Protein AF-A0A259Q1Y9-F1 (afdb_monomer)

Structure (mmCIF, N/CA/C/O backbone):
data_AF-A0A259Q1Y9-F1
#
_entry.id   AF-A0A259Q1Y9-F1
#
loop_
_atom_site.group_PDB
_atom_site.id
_atom_site.type_symbol
_atom_site.label_atom_id
_atom_site.label_alt_id
_atom_site.label_comp_id
_atom_site.label_asym_id
_atom_site.label_entity_id
_atom_site.label_seq_id
_atom_site.pdbx_PDB_ins_code
_atom_site.Cartn_x
_atom_site.Cartn_y
_atom_site.Cartn_z
_atom_site.occupancy
_atom_site.B_iso_or_equiv
_atom_site.auth_seq_id
_atom_site.auth_comp_id
_atom_site.auth_asym_id
_atom_site.auth_atom_id
_atom_site.pdbx_PDB_model_num
ATOM 1 N N . MET A 1 1 ? -1.776 17.702 -15.248 1.00 35.41 1 MET A N 1
ATOM 2 C CA . MET A 1 1 ? -2.769 16.897 -14.506 1.00 35.41 1 MET A CA 1
ATOM 3 C C . MET A 1 1 ? -2.213 16.682 -13.107 1.00 35.41 1 MET A C 1
ATOM 5 O O . MET A 1 1 ? -1.169 16.057 -12.977 1.00 35.41 1 MET A O 1
ATOM 9 N N . SER A 1 2 ? -2.805 17.318 -12.095 1.00 29.00 2 SER A N 1
ATOM 10 C CA . SER A 1 2 ? -2.312 17.267 -10.714 1.00 29.00 2 SER A CA 1
ATOM 11 C C . SER A 1 2 ? -2.637 15.913 -10.093 1.00 29.00 2 SER A C 1
ATOM 13 O O . SER A 1 2 ? -3.802 15.558 -9.959 1.00 29.00 2 SER A O 1
ATOM 15 N N . VAL A 1 3 ? -1.605 15.155 -9.733 1.00 39.47 3 VAL A N 1
ATOM 16 C CA . VAL A 1 3 ? -1.742 13.931 -8.935 1.00 39.47 3 VAL A CA 1
ATOM 17 C C . VAL A 1 3 ? -2.038 14.330 -7.485 1.00 39.47 3 VAL A C 1
ATOM 19 O O . VAL A 1 3 ? -1.380 15.251 -6.983 1.00 39.47 3 VAL A O 1
ATOM 22 N N . PRO A 1 4 ? -2.976 13.665 -6.786 1.00 30.77 4 PRO A N 1
ATOM 23 C CA . PRO A 1 4 ? -3.157 13.886 -5.363 1.00 30.77 4 PRO A CA 1
ATOM 24 C C . PRO A 1 4 ? -1.857 13.478 -4.677 1.00 30.77 4 PRO A C 1
ATOM 26 O O . PRO A 1 4 ? -1.339 12.382 -4.890 1.00 30.77 4 PRO A O 1
ATOM 29 N N . SER A 1 5 ? -1.298 14.376 -3.874 1.00 38.84 5 SER A N 1
ATOM 30 C CA . SER A 1 5 ? -0.241 13.979 -2.954 1.00 38.84 5 SER A CA 1
ATOM 31 C C . SER A 1 5 ? -0.872 12.974 -1.990 1.00 38.84 5 SER A C 1
ATOM 33 O O . SER A 1 5 ? -1.871 13.310 -1.359 1.00 38.84 5 SER A O 1
ATOM 35 N N . VAL A 1 6 ? -0.330 11.756 -1.884 1.00 43.88 6 VAL A N 1
ATOM 36 C CA . VAL A 1 6 ? -0.588 10.906 -0.713 1.00 43.88 6 VAL A CA 1
ATOM 37 C C . VAL A 1 6 ? 0.059 11.637 0.454 1.00 43.88 6 VAL A C 1
ATOM 39 O O . VAL A 1 6 ? 1.247 11.496 0.733 1.00 43.88 6 VAL A O 1
ATOM 42 N N . GLN A 1 7 ? -0.703 12.551 1.039 1.00 42.38 7 GLN A N 1
ATOM 43 C CA . GLN A 1 7 ? -0.395 13.093 2.341 1.00 42.38 7 GLN A CA 1
ATOM 44 C C . GLN A 1 7 ? -0.778 12.006 3.346 1.00 42.38 7 GLN A C 1
ATOM 46 O O . GLN A 1 7 ? -1.834 11.391 3.175 1.00 42.38 7 GLN A O 1
ATOM 51 N N . PRO A 1 8 ? 0.073 11.711 4.340 1.00 48.78 8 PRO A N 1
ATOM 52 C CA . PRO A 1 8 ? -0.352 10.862 5.440 1.00 48.78 8 PRO A CA 1
ATOM 53 C C . PRO A 1 8 ? -1.612 11.492 6.034 1.00 48.78 8 PRO A C 1
ATOM 55 O O . PRO A 1 8 ? -1.616 12.687 6.334 1.00 48.78 8 PRO A O 1
ATOM 58 N N . ASP A 1 9 ? -2.691 10.715 6.129 1.00 46.88 9 ASP A N 1
ATOM 59 C CA . ASP A 1 9 ? -3.880 11.159 6.844 1.00 46.88 9 ASP A CA 1
ATOM 60 C C . ASP A 1 9 ? -3.439 11.418 8.295 1.00 46.88 9 ASP A C 1
ATOM 62 O O . ASP A 1 9 ? -2.910 10.501 8.931 1.00 46.88 9 ASP A O 1
ATOM 66 N N . PRO A 1 10 ? -3.562 12.656 8.811 1.00 48.66 10 PRO A N 1
ATOM 67 C CA . PRO A 1 10 ? -3.149 12.945 10.171 1.00 48.66 10 PRO A CA 1
ATOM 68 C C . PRO A 1 10 ? -4.043 12.145 11.116 1.00 48.66 10 PRO A C 1
ATOM 70 O O . PRO A 1 10 ? -5.259 12.335 11.163 1.00 48.66 10 PRO A O 1
ATOM 73 N N . TRP A 1 11 ? -3.419 11.223 11.839 1.00 48.69 11 TRP A N 1
ATOM 74 C CA . TRP A 1 11 ? -4.030 10.524 12.957 1.00 48.69 11 TRP A CA 1
ATOM 75 C C . TRP A 1 11 ? -4.405 11.555 14.041 1.00 48.69 11 TRP A C 1
ATOM 77 O O . TRP A 1 11 ? -3.559 12.404 14.372 1.00 48.69 11 TRP A O 1
ATOM 87 N N . PRO A 1 12 ? -5.639 11.552 14.583 1.00 48.56 12 PRO A N 1
ATOM 88 C CA . PRO A 1 12 ? -5.987 12.448 15.678 1.00 48.56 12 PRO A CA 1
ATOM 89 C C . PRO A 1 12 ? -5.097 12.118 16.888 1.00 48.56 12 PRO A C 1
ATOM 91 O O . PRO A 1 12 ? -4.956 10.977 17.274 1.00 48.56 12 PRO A O 1
ATOM 94 N N . ALA A 1 13 ? -4.443 13.121 17.475 1.00 46.41 13 ALA A N 1
ATOM 95 C CA . ALA A 1 13 ? -3.541 12.995 18.633 1.00 46.41 13 ALA A CA 1
ATOM 96 C C . ALA A 1 13 ? -2.095 12.495 18.406 1.00 46.41 13 ALA A C 1
ATOM 98 O O . ALA A 1 13 ? -1.388 12.241 19.386 1.00 46.41 13 ALA A O 1
ATOM 99 N N . ALA A 1 14 ? -1.567 12.478 17.176 1.00 46.50 14 ALA A N 1
ATOM 100 C CA . ALA A 1 14 ? -0.118 12.333 16.995 1.00 46.50 14 ALA A CA 1
ATOM 101 C C . ALA A 1 14 ? 0.611 13.611 17.466 1.00 46.50 14 ALA A C 1
ATOM 103 O O . ALA A 1 14 ? 0.728 14.601 16.740 1.00 46.50 14 ALA A O 1
ATOM 104 N N . ARG A 1 15 ? 1.108 13.607 18.710 1.00 46.78 15 ARG A N 1
ATOM 105 C CA . ARG A 1 15 ? 2.098 14.590 19.170 1.00 46.78 15 ARG A CA 1
ATOM 106 C C . ARG A 1 15 ? 3.338 14.414 18.300 1.00 46.78 15 ARG A C 1
ATOM 108 O O . ARG A 1 15 ? 3.970 13.365 18.332 1.00 46.78 15 ARG A O 1
ATOM 115 N N . SER A 1 16 ? 3.682 15.436 17.527 1.00 48.69 16 SER A N 1
ATOM 116 C CA . SER A 1 16 ? 4.884 15.478 16.698 1.00 48.69 16 SER A CA 1
ATOM 117 C C . SER A 1 16 ? 6.136 15.368 17.577 1.00 48.69 16 SER A C 1
ATOM 119 O O . SER A 1 16 ? 6.630 16.345 18.133 1.00 48.69 16 SER A O 1
ATOM 121 N N . GLY A 1 17 ? 6.640 14.143 17.707 1.00 47.53 17 GLY A N 1
ATOM 122 C CA . GLY A 1 17 ? 7.876 13.771 18.383 1.00 47.53 17 GLY A CA 1
ATOM 123 C C . GLY A 1 17 ? 8.367 12.443 17.811 1.00 47.53 17 GLY A C 1
ATOM 124 O O . GLY A 1 17 ? 7.570 11.636 17.348 1.00 47.53 17 GLY A O 1
ATOM 125 N N . ARG A 1 18 ? 9.681 12.216 17.797 1.00 55.25 18 ARG A N 1
ATOM 126 C CA . ARG A 1 18 ? 10.344 11.052 17.174 1.00 55.25 18 ARG A CA 1
ATOM 127 C C . ARG A 1 18 ? 10.087 9.696 17.876 1.00 55.25 18 ARG A C 1
ATOM 129 O O . ARG A 1 18 ? 10.874 8.779 17.679 1.00 55.25 18 ARG A O 1
ATOM 136 N N . ASP A 1 19 ? 9.008 9.563 18.648 1.00 70.25 19 ASP A N 1
ATOM 137 C CA . ASP A 1 19 ? 8.760 8.457 19.592 1.00 70.25 19 ASP A CA 1
ATOM 138 C C . ASP A 1 19 ? 7.553 7.580 19.208 1.00 70.25 19 ASP A C 1
ATOM 140 O O . ASP A 1 19 ? 6.815 7.098 20.064 1.00 70.25 19 ASP A O 1
ATOM 144 N N . GLY A 1 20 ? 7.324 7.359 17.913 1.00 81.31 20 GLY A N 1
ATOM 145 C CA . GLY A 1 20 ? 6.242 6.488 17.453 1.00 81.31 20 GLY A CA 1
ATOM 146 C C . GLY A 1 20 ? 6.628 5.655 16.240 1.00 81.31 20 GLY A C 1
ATOM 147 O O . GLY A 1 20 ? 7.532 5.997 15.475 1.00 81.31 2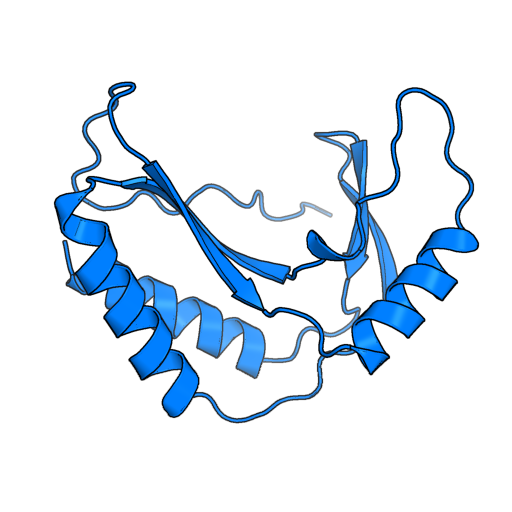0 GLY A O 1
ATOM 148 N N . MET A 1 21 ? 5.942 4.531 16.072 1.00 93.31 21 MET A N 1
ATOM 149 C CA . MET A 1 21 ? 6.156 3.615 14.962 1.00 93.31 21 MET A CA 1
ATOM 150 C C . MET A 1 21 ? 5.596 4.189 13.661 1.00 93.31 21 MET A C 1
ATOM 152 O O . MET A 1 21 ? 4.569 4.871 13.633 1.00 93.31 21 MET A O 1
ATOM 156 N N . ARG A 1 22 ? 6.243 3.817 12.557 1.00 95.12 22 ARG A N 1
ATOM 157 C CA . ARG A 1 22 ? 5.745 4.027 11.196 1.00 95.12 22 ARG A CA 1
ATOM 158 C C . ARG A 1 22 ? 5.035 2.761 10.750 1.00 95.12 22 ARG A C 1
ATOM 160 O O . ARG A 1 22 ? 5.693 1.761 10.468 1.00 95.12 22 ARG A O 1
ATOM 167 N N . LEU A 1 23 ? 3.709 2.804 10.707 1.00 95.75 23 LEU A N 1
ATOM 168 C CA . LEU A 1 23 ? 2.867 1.666 10.355 1.00 95.75 23 LEU A CA 1
ATOM 169 C C . LEU A 1 23 ? 2.103 1.930 9.062 1.00 95.75 23 LEU A C 1
ATOM 171 O O . LEU A 1 23 ? 1.893 3.067 8.644 1.00 95.75 23 LEU A O 1
ATOM 175 N N . PHE A 1 24 ? 1.660 0.859 8.419 1.00 97.12 24 PHE A N 1
ATOM 176 C CA . PHE A 1 24 ? 0.788 0.957 7.264 1.00 97.12 24 PHE A CA 1
ATOM 177 C C . PHE A 1 24 ? -0.050 -0.309 7.097 1.00 97.12 24 PHE A C 1
ATOM 179 O O . PHE A 1 24 ? 0.367 -1.398 7.486 1.00 97.12 24 PHE A O 1
ATOM 186 N N . PHE A 1 25 ? -1.203 -0.167 6.449 1.00 98.00 25 PHE A N 1
ATOM 187 C CA . PHE A 1 25 ? -1.969 -1.289 5.910 1.00 98.00 25 PHE A CA 1
ATOM 188 C C . PHE A 1 25 ? -1.653 -1.461 4.428 1.00 98.00 25 PHE A C 1
ATOM 190 O O . PHE A 1 25 ? -1.509 -0.472 3.702 1.00 98.00 25 PHE A O 1
ATOM 197 N N . ALA A 1 26 ? -1.559 -2.705 3.960 1.00 97.38 26 ALA A N 1
ATOM 198 C CA . ALA A 1 26 ? -1.238 -2.995 2.569 1.00 97.38 26 ALA A CA 1
ATOM 199 C C . ALA A 1 26 ? -1.875 -4.285 2.053 1.00 97.38 26 ALA A C 1
ATOM 201 O O . ALA A 1 26 ? -2.134 -5.220 2.809 1.00 97.38 26 ALA A O 1
ATOM 202 N N . LEU A 1 27 ? -2.046 -4.340 0.732 1.00 95.62 27 LEU A N 1
ATOM 203 C CA . LEU A 1 27 ? -2.320 -5.569 0.001 1.00 95.62 27 LEU A CA 1
ATOM 204 C C . LEU A 1 27 ? -1.004 -6.208 -0.432 1.00 95.62 27 LEU A C 1
ATOM 206 O O . LEU A 1 27 ? -0.191 -5.589 -1.127 1.00 95.62 27 LEU A O 1
ATOM 210 N N . TRP A 1 28 ? -0.832 -7.468 -0.050 1.00 94.62 28 TRP A N 1
ATOM 211 C CA . TRP A 1 28 ? 0.305 -8.283 -0.449 1.00 94.62 28 TRP A CA 1
ATOM 212 C C . TRP A 1 28 ? -0.069 -9.135 -1.663 1.00 94.62 28 TRP A C 1
ATOM 214 O O . TRP A 1 28 ? -1.074 -9.853 -1.620 1.00 94.62 28 TRP A O 1
ATOM 224 N N . PRO A 1 29 ? 0.709 -9.089 -2.759 1.00 93.94 29 PRO A N 1
ATOM 225 C CA . PRO A 1 29 ? 0.452 -9.938 -3.904 1.00 93.94 29 PRO A CA 1
ATOM 226 C C . PRO A 1 29 ? 0.668 -11.403 -3.517 1.00 93.94 29 PR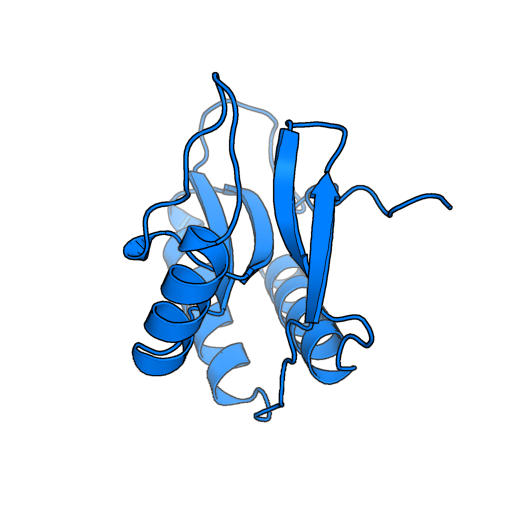O A C 1
ATOM 228 O O . PRO A 1 29 ? 1.680 -11.773 -2.911 1.00 93.94 29 PRO A O 1
ATOM 231 N N . GLN A 1 30 ? -0.273 -12.249 -3.929 1.00 92.62 30 GLN A N 1
ATOM 232 C CA . GLN A 1 30 ? -0.133 -13.700 -3.833 1.00 92.62 30 GLN A CA 1
ATOM 233 C C . GLN A 1 30 ? 1.122 -14.170 -4.592 1.00 92.62 30 GLN A C 1
ATOM 235 O O . GLN A 1 30 ? 1.558 -13.482 -5.521 1.00 92.62 30 GLN A O 1
ATOM 240 N N . PRO A 1 31 ? 1.713 -15.332 -4.252 1.00 94.19 31 PRO A N 1
ATOM 241 C CA . PRO A 1 31 ? 2.977 -15.780 -4.843 1.00 94.19 31 PRO A CA 1
ATOM 242 C C . PRO A 1 31 ? 3.017 -15.755 -6.380 1.00 94.19 31 PRO A C 1
ATOM 244 O O . PRO A 1 31 ? 4.007 -15.305 -6.953 1.00 94.19 31 PRO A O 1
ATOM 247 N N . SER A 1 32 ? 1.931 -16.157 -7.048 1.00 93.88 32 SER A N 1
ATOM 248 C CA . SER A 1 32 ? 1.820 -16.128 -8.514 1.00 93.88 32 SER A CA 1
ATOM 249 C C . SER A 1 32 ? 1.821 -14.704 -9.080 1.00 93.88 32 SER A C 1
ATOM 251 O O . SER A 1 32 ? 2.575 -14.404 -10.004 1.00 93.88 32 SER A O 1
ATOM 253 N N . ALA A 1 33 ? 1.032 -13.801 -8.491 1.00 93.12 33 ALA A N 1
ATOM 254 C CA . ALA A 1 33 ? 1.003 -12.391 -8.873 1.00 93.12 33 ALA A CA 1
ATOM 255 C C . ALA A 1 33 ? 2.360 -11.717 -8.626 1.00 93.12 33 ALA A C 1
ATOM 257 O O . ALA A 1 33 ? 2.845 -10.977 -9.476 1.00 93.12 33 ALA A O 1
ATOM 258 N N . ARG A 1 34 ? 3.018 -12.020 -7.499 1.00 95.44 34 ARG A N 1
ATOM 259 C CA . ARG A 1 34 ? 4.358 -11.512 -7.180 1.00 95.44 34 ARG A CA 1
ATOM 260 C C . ARG A 1 34 ? 5.394 -11.954 -8.215 1.00 95.44 34 ARG A C 1
ATOM 262 O O . ARG A 1 34 ? 6.193 -11.129 -8.646 1.00 95.44 34 ARG A O 1
ATOM 269 N N . ALA A 1 35 ? 5.369 -13.217 -8.643 1.00 94.44 35 ALA A N 1
ATOM 270 C CA . ALA A 1 35 ? 6.265 -13.714 -9.687 1.00 94.44 35 ALA A CA 1
ATOM 271 C C . ALA A 1 35 ? 6.045 -12.989 -11.027 1.00 94.44 35 ALA A C 1
ATOM 273 O O . ALA A 1 35 ? 7.010 -12.536 -11.642 1.00 94.44 35 ALA A O 1
ATOM 274 N N . ALA A 1 36 ? 4.785 -12.798 -11.436 1.00 94.25 36 ALA A N 1
ATOM 275 C CA . ALA A 1 36 ? 4.446 -12.056 -12.651 1.00 94.25 36 ALA A CA 1
ATOM 276 C C . ALA A 1 36 ? 4.901 -10.585 -12.585 1.00 94.25 36 ALA A C 1
ATOM 278 O O . ALA A 1 36 ? 5.479 -10.067 -13.541 1.00 94.25 36 ALA A O 1
ATOM 279 N N . LEU A 1 37 ? 4.709 -9.926 -11.437 1.00 94.38 37 LEU A N 1
ATOM 280 C CA . LEU A 1 37 ? 5.189 -8.562 -11.202 1.00 94.38 37 LEU A CA 1
ATOM 281 C C . LEU A 1 37 ? 6.715 -8.478 -11.286 1.00 94.38 37 LEU A C 1
ATOM 283 O O . LEU A 1 37 ? 7.239 -7.559 -11.912 1.00 94.38 37 LEU A O 1
ATOM 287 N N . MET A 1 38 ? 7.431 -9.450 -10.716 1.00 93.62 38 MET A N 1
ATOM 288 C CA . MET A 1 38 ? 8.890 -9.486 -10.799 1.00 93.62 38 MET A CA 1
ATOM 289 C C . MET A 1 38 ? 9.390 -9.697 -12.228 1.00 93.62 38 MET A C 1
ATOM 291 O O . MET A 1 38 ? 10.332 -9.028 -12.651 1.00 93.62 38 MET A O 1
ATOM 295 N N . GLN A 1 39 ? 8.746 -10.583 -12.991 1.00 93.50 39 GLN A N 1
ATOM 296 C CA . GLN A 1 39 ? 9.065 -10.788 -14.403 1.00 93.50 39 GLN A CA 1
ATOM 297 C C . GLN A 1 39 ? 8.818 -9.516 -15.225 1.00 93.50 39 GLN A C 1
ATOM 299 O O . GLN A 1 39 ? 9.606 -9.191 -16.113 1.00 93.50 39 GLN A O 1
ATOM 304 N N . HIS A 1 40 ? 7.742 -8.781 -14.938 1.00 92.56 40 HIS A N 1
ATOM 305 C CA . HIS A 1 40 ? 7.473 -7.502 -15.588 1.00 92.56 40 HIS A CA 1
ATOM 306 C C . HIS A 1 40 ? 8.529 -6.447 -15.224 1.00 92.56 40 HIS A C 1
ATOM 308 O O . HIS A 1 40 ? 9.098 -5.819 -16.113 1.00 92.56 40 HIS A O 1
ATOM 314 N N . ALA A 1 41 ? 8.859 -6.305 -13.938 1.00 90.31 41 ALA A N 1
ATOM 315 C CA . ALA A 1 41 ? 9.88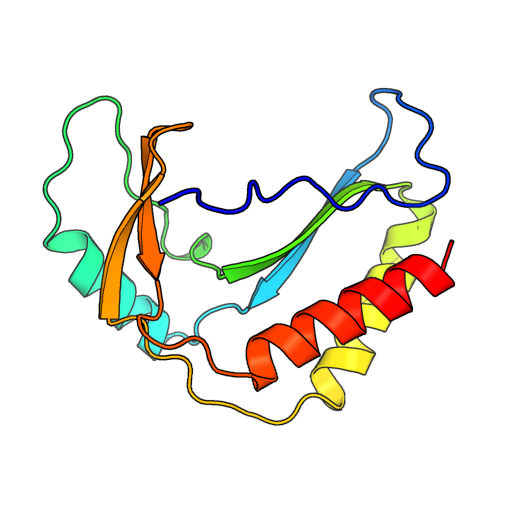1 -5.370 -13.469 1.00 90.31 41 ALA A CA 1
ATOM 316 C C . ALA A 1 41 ? 11.276 -5.671 -14.049 1.00 90.31 41 ALA A C 1
ATOM 318 O O . ALA A 1 41 ? 12.039 -4.747 -14.314 1.00 90.31 41 ALA A O 1
ATOM 319 N N . GLY A 1 42 ? 11.602 -6.943 -14.307 1.00 90.69 42 GLY A N 1
ATOM 320 C CA . GLY A 1 42 ? 12.853 -7.346 -14.961 1.00 90.69 42 GLY A CA 1
ATOM 321 C C . GLY A 1 42 ? 12.999 -6.869 -16.413 1.00 90.69 42 GLY A C 1
ATOM 322 O O . GLY A 1 42 ? 14.105 -6.867 -16.944 1.00 90.69 42 GLY A O 1
ATOM 323 N N . GLN A 1 43 ? 11.908 -6.439 -17.054 1.00 91.19 43 GLN A N 1
ATOM 324 C CA . GLN A 1 43 ? 11.936 -5.850 -18.399 1.00 91.19 43 GLN A CA 1
ATOM 325 C C . GLN A 1 43 ? 12.253 -4.349 -18.369 1.00 91.19 43 GLN A C 1
ATOM 327 O O . 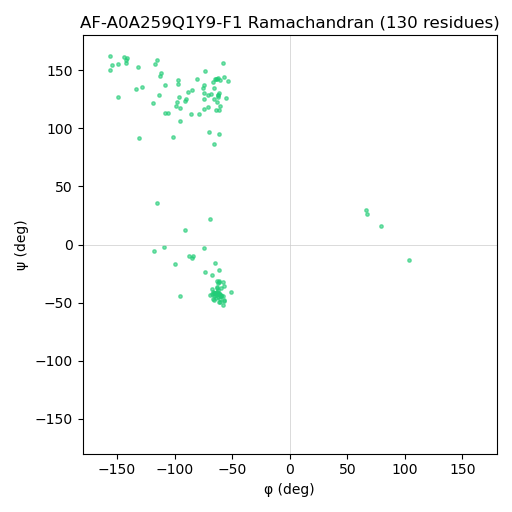GLN A 1 43 ? 12.516 -3.747 -19.412 1.00 91.19 43 GLN A O 1
ATOM 332 N N . TRP A 1 44 ? 12.217 -3.724 -17.190 1.00 90.94 44 TRP A N 1
ATOM 333 C CA . TRP A 1 44 ? 12.466 -2.298 -17.047 1.00 90.94 44 TRP A CA 1
ATOM 334 C C . TRP A 1 44 ? 13.966 -2.019 -17.037 1.00 90.94 44 TRP A C 1
ATOM 336 O O . TRP A 1 44 ? 14.767 -2.758 -16.464 1.00 90.94 44 TRP A O 1
ATOM 346 N N . ARG A 1 45 ? 14.353 -0.912 -17.671 1.00 88.25 45 ARG A N 1
ATOM 347 C CA . ARG A 1 45 ? 15.732 -0.422 -17.655 1.00 88.25 45 ARG A CA 1
ATOM 348 C C . ARG A 1 45 ? 15.852 0.660 -16.594 1.00 88.25 45 ARG A C 1
ATOM 350 O O . ARG A 1 45 ? 15.150 1.664 -16.653 1.00 88.25 45 ARG A O 1
ATOM 357 N N . PHE A 1 46 ? 16.762 0.454 -15.652 1.00 84.12 46 PHE A N 1
ATOM 358 C CA . PHE A 1 46 ? 17.056 1.405 -14.587 1.00 84.12 46 PHE A CA 1
ATOM 359 C C . PHE A 1 46 ? 18.463 1.970 -14.769 1.00 84.12 46 PHE A C 1
ATOM 361 O O . PHE A 1 46 ? 19.380 1.261 -15.181 1.00 84.12 46 PHE A O 1
ATOM 368 N N . SER A 1 47 ? 18.638 3.243 -14.430 1.00 83.56 47 SER A N 1
ATOM 369 C CA . SER A 1 47 ? 19.951 3.876 -14.321 1.00 83.56 47 SER A CA 1
ATOM 370 C C . SER A 1 47 ? 20.231 4.199 -12.861 1.00 83.56 47 SER A C 1
ATOM 372 O O . SER A 1 47 ? 19.311 4.502 -12.098 1.00 83.56 47 SER A O 1
ATOM 374 N N . ALA A 1 48 ? 21.500 4.134 -12.461 1.00 83.31 48 ALA A N 1
ATOM 375 C CA . ALA A 1 48 ? 21.898 4.528 -11.116 1.00 83.31 48 ALA A CA 1
ATOM 376 C C . ALA A 1 48 ? 21.404 5.960 -10.808 1.00 83.31 48 ALA A C 1
ATOM 378 O O . ALA A 1 48 ? 21.441 6.815 -11.695 1.00 83.31 48 ALA A O 1
ATOM 379 N N . PRO A 1 49 ? 20.931 6.235 -9.578 1.00 88.19 49 PRO A N 1
ATOM 380 C CA . PRO A 1 49 ? 20.995 5.386 -8.383 1.00 88.19 49 PRO A CA 1
ATOM 381 C C . PRO A 1 49 ? 19.783 4.454 -8.171 1.00 88.19 49 PRO A C 1
ATOM 383 O O . PRO A 1 49 ? 19.641 3.909 -7.075 1.00 88.19 49 PRO A O 1
ATOM 386 N N . ALA A 1 50 ? 18.901 4.273 -9.161 1.00 89.38 50 ALA A N 1
ATOM 387 C CA . ALA A 1 50 ? 17.687 3.473 -8.996 1.00 89.38 50 ALA A CA 1
ATOM 388 C C . ALA A 1 50 ? 17.996 2.009 -8.637 1.00 89.38 50 ALA A C 1
ATOM 390 O O . ALA A 1 50 ? 18.940 1.405 -9.151 1.00 89.38 50 ALA A O 1
ATOM 391 N N . ARG A 1 51 ? 17.178 1.437 -7.747 1.00 89.62 51 ARG A N 1
ATOM 392 C CA . ARG A 1 51 ? 17.295 0.049 -7.289 1.00 89.62 51 ARG A CA 1
ATOM 393 C C . ARG A 1 51 ? 15.949 -0.656 -7.438 1.00 89.62 51 ARG A C 1
ATOM 395 O O . ARG A 1 51 ? 14.938 -0.067 -7.055 1.00 89.62 51 ARG A O 1
ATOM 402 N N . PRO A 1 52 ? 15.917 -1.894 -7.956 1.00 89.88 52 PRO A N 1
ATOM 403 C CA . PRO A 1 52 ? 14.687 -2.667 -8.005 1.00 89.88 52 PRO A CA 1
ATOM 404 C C . PRO A 1 52 ? 14.196 -2.973 -6.587 1.00 89.88 52 PRO A C 1
ATOM 406 O O . PRO A 1 52 ? 14.989 -3.254 -5.684 1.00 89.88 52 PRO A O 1
ATOM 409 N N . THR A 1 53 ? 12.880 -2.934 -6.392 1.00 90.88 53 THR A N 1
ATOM 410 C CA . THR A 1 53 ? 12.255 -3.336 -5.130 1.00 90.88 53 THR A CA 1
ATOM 411 C C . THR A 1 53 ? 12.405 -4.851 -4.936 1.00 90.88 53 THR A C 1
ATOM 413 O O . THR A 1 53 ? 12.066 -5.607 -5.850 1.00 90.88 53 THR A O 1
ATOM 416 N N . PRO A 1 54 ? 12.882 -5.324 -3.769 1.00 91.88 54 PRO A N 1
ATOM 417 C CA . PRO A 1 54 ? 12.898 -6.748 -3.447 1.00 91.88 54 PRO A CA 1
ATOM 418 C C . PRO A 1 54 ? 11.498 -7.369 -3.522 1.00 91.88 54 PRO A C 1
ATOM 420 O O . PRO A 1 54 ? 10.507 -6.732 -3.163 1.00 91.88 54 PRO A O 1
ATOM 423 N N . SER A 1 55 ? 11.404 -8.622 -3.971 1.00 92.94 55 SER A N 1
ATOM 424 C CA . SER A 1 55 ? 10.102 -9.264 -4.214 1.00 92.94 55 SER A CA 1
ATOM 425 C C . SER A 1 55 ? 9.224 -9.354 -2.957 1.00 92.94 55 SER A C 1
ATOM 427 O O . SER A 1 55 ? 8.017 -9.137 -3.028 1.00 92.94 55 SER A O 1
ATOM 429 N N . ASP A 1 56 ? 9.833 -9.603 -1.799 1.00 92.75 56 ASP A N 1
ATOM 430 C CA . ASP A 1 56 ? 9.210 -9.675 -0.472 1.00 92.75 56 ASP A CA 1
ATOM 431 C C . ASP A 1 56 ? 8.827 -8.300 0.093 1.00 92.75 56 ASP A C 1
ATOM 433 O O . ASP A 1 56 ? 8.254 -8.211 1.174 1.00 92.75 56 ASP A O 1
ATOM 437 N N . LYS A 1 57 ? 9.141 -7.220 -0.627 1.00 93.25 57 LYS A N 1
ATOM 438 C CA . LYS A 1 57 ? 8.734 -5.849 -0.314 1.00 93.25 57 LYS A CA 1
ATOM 439 C C . LYS A 1 57 ? 7.691 -5.313 -1.290 1.00 93.25 57 LYS A C 1
ATOM 441 O O . LYS A 1 57 ? 7.234 -4.192 -1.091 1.00 93.25 57 LYS A O 1
ATOM 446 N N . LEU A 1 58 ? 7.289 -6.067 -2.315 1.00 94.56 58 LEU A N 1
ATOM 447 C CA . LEU A 1 58 ? 6.222 -5.641 -3.222 1.00 94.56 58 LEU A CA 1
ATOM 448 C C . LEU A 1 58 ? 4.870 -5.680 -2.510 1.00 94.56 58 LEU A C 1
ATOM 450 O O . LEU A 1 58 ? 4.408 -6.740 -2.095 1.00 94.56 58 LEU A O 1
ATOM 454 N N . HIS A 1 59 ? 4.230 -4.521 -2.404 1.00 95.56 59 HIS A N 1
ATOM 455 C CA . HIS A 1 59 ? 2.906 -4.368 -1.819 1.00 95.56 59 HIS A CA 1
ATOM 456 C C . HIS A 1 59 ? 2.224 -3.111 -2.367 1.00 95.56 59 HIS A C 1
ATOM 458 O O . HIS A 1 59 ? 2.883 -2.214 -2.894 1.00 95.56 59 HIS A O 1
ATOM 464 N N . LEU A 1 60 ? 0.902 -3.043 -2.221 1.00 95.19 60 LEU A N 1
ATOM 465 C CA . LEU A 1 60 ? 0.130 -1.823 -2.442 1.00 95.19 60 LEU A CA 1
ATOM 466 C C . LEU A 1 60 ? -0.287 -1.267 -1.085 1.00 95.19 60 LEU A C 1
ATOM 468 O O . LEU A 1 60 ? -1.080 -1.887 -0.379 1.00 95.19 60 LEU A O 1
ATOM 472 N N . THR A 1 61 ? 0.252 -0.110 -0.712 1.00 95.81 61 THR A N 1
ATOM 473 C CA . THR A 1 61 ? -0.113 0.582 0.528 1.00 95.81 61 THR A CA 1
ATOM 474 C C . THR A 1 61 ? -1.521 1.167 0.420 1.00 95.81 61 THR A C 1
ATOM 476 O O . THR A 1 61 ? -1.828 1.881 -0.531 1.00 95.81 61 THR A O 1
ATOM 479 N N . LEU A 1 62 ? -2.371 0.883 1.406 1.00 96.88 62 LEU A N 1
ATOM 480 C CA . LEU A 1 62 ? -3.738 1.404 1.507 1.00 96.88 62 LEU A CA 1
ATOM 481 C C . LEU A 1 62 ? -3.798 2.651 2.392 1.00 96.88 62 LEU A C 1
ATOM 483 O O . LEU A 1 62 ? -4.444 3.638 2.044 1.00 96.88 62 LEU A O 1
ATOM 487 N N . LEU A 1 63 ? -3.109 2.604 3.532 1.00 96.50 63 LEU A N 1
ATOM 488 C CA . LEU A 1 63 ? -3.099 3.668 4.528 1.00 96.50 63 LEU A CA 1
ATOM 489 C C . LEU A 1 63 ? -1.751 3.680 5.241 1.00 96.50 63 LEU A C 1
ATOM 491 O O . LEU A 1 63 ? -1.317 2.643 5.734 1.00 96.50 63 LEU A O 1
ATOM 495 N N . PHE A 1 64 ? -1.102 4.842 5.280 1.00 94.88 64 PHE A N 1
ATOM 496 C CA . PHE A 1 64 ? 0.166 5.063 5.971 1.00 94.88 64 PHE A CA 1
ATOM 497 C C . PHE A 1 64 ? -0.071 5.910 7.221 1.00 94.88 64 PHE A C 1
ATOM 499 O O . PHE A 1 64 ? -0.804 6.895 7.157 1.00 94.88 64 PHE A O 1
ATOM 506 N N . MET A 1 65 ? 0.566 5.541 8.328 1.00 93.31 65 MET A N 1
ATOM 507 C CA . MET A 1 65 ? 0.456 6.202 9.626 1.00 93.31 65 MET A CA 1
ATOM 508 C C . MET A 1 65 ? 1.859 6.389 10.209 1.00 93.31 65 MET A C 1
ATOM 510 O O . MET A 1 65 ? 2.680 5.471 10.204 1.00 93.31 65 MET A O 1
ATOM 514 N N . ASP A 1 66 ? 2.141 7.585 10.709 1.00 91.12 66 ASP A N 1
ATOM 515 C CA . ASP A 1 66 ? 3.405 7.924 11.365 1.00 91.12 66 ASP A CA 1
ATOM 516 C C . ASP A 1 66 ? 3.139 8.297 12.825 1.00 91.12 66 ASP A C 1
ATOM 518 O O . ASP A 1 66 ? 2.038 8.737 13.157 1.00 91.12 66 ASP A O 1
ATOM 522 N N . GLY A 1 67 ? 4.138 8.138 13.691 1.00 90.50 67 GLY A N 1
ATOM 523 C CA . GLY A 1 67 ? 4.023 8.500 15.103 1.00 90.50 67 GLY A CA 1
ATOM 524 C C . GLY A 1 67 ? 3.043 7.633 15.902 1.00 90.50 67 GLY A C 1
ATOM 525 O O . GLY A 1 67 ? 2.495 8.106 16.894 1.00 90.50 67 GLY A O 1
ATOM 526 N N . VAL A 1 68 ? 2.806 6.383 15.490 1.00 91.94 68 VAL A N 1
ATOM 527 C CA . VAL A 1 68 ? 1.852 5.489 16.162 1.00 91.94 68 VAL A CA 1
ATOM 528 C C . VAL A 1 68 ? 2.435 4.975 17.489 1.00 91.94 68 VAL A C 1
ATOM 530 O O . VAL A 1 68 ? 3.516 4.377 17.466 1.00 91.94 68 VAL A O 1
ATOM 533 N N . PRO A 1 69 ? 1.748 5.140 18.635 1.00 91.88 69 PRO A N 1
ATOM 534 C CA . PRO A 1 69 ? 2.184 4.562 19.906 1.00 91.88 69 PRO A CA 1
ATOM 535 C C . PRO A 1 69 ? 2.228 3.030 19.857 1.00 91.88 69 PRO A C 1
ATOM 537 O O . PRO A 1 69 ? 1.350 2.396 19.271 1.00 91.88 69 PRO A O 1
ATOM 540 N N . GLU A 1 70 ? 3.209 2.411 20.520 1.00 92.56 70 GLU A N 1
ATOM 541 C CA . GLU A 1 70 ? 3.325 0.942 20.585 1.00 92.56 70 GLU A CA 1
ATOM 542 C C . GLU A 1 70 ? 2.070 0.275 21.164 1.00 92.56 70 GLU A C 1
ATOM 544 O O . GLU A 1 70 ? 1.622 -0.758 20.668 1.00 92.56 70 GLU A O 1
ATOM 549 N N . SER A 1 71 ? 1.427 0.928 22.134 1.00 93.62 71 SER A N 1
ATOM 550 C CA . SER A 1 71 ? 0.169 0.474 22.733 1.00 93.62 71 SER A CA 1
ATOM 551 C C . SER A 1 71 ? -0.996 0.372 21.741 1.00 93.62 71 SER A C 1
ATOM 553 O O . SER A 1 71 ? -1.937 -0.378 21.992 1.00 93.62 71 SER A O 1
ATOM 555 N N . SER A 1 72 ? -0.943 1.078 20.607 1.00 94.44 72 SER A N 1
ATOM 556 C CA . SER A 1 72 ? -1.981 1.040 19.570 1.00 94.44 72 SER A CA 1
ATOM 557 C C . SER A 1 72 ? -1.769 -0.086 18.553 1.00 94.44 72 SER A C 1
ATOM 559 O O . SER A 1 72 ? -2.670 -0.350 17.757 1.00 94.44 72 SER A O 1
ATOM 561 N 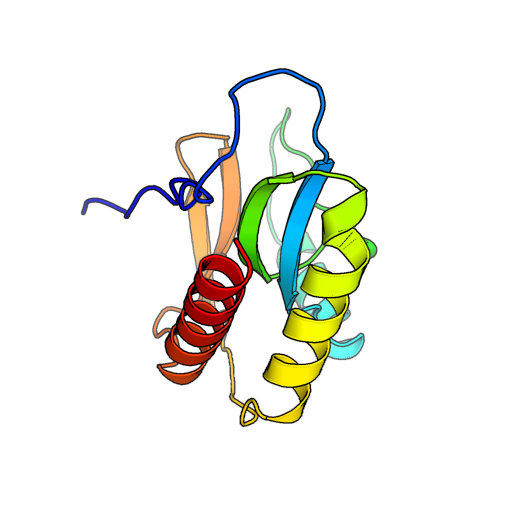N . LEU A 1 73 ? -0.617 -0.775 18.563 1.00 95.31 73 LEU A N 1
ATOM 562 C CA . LEU A 1 73 ? -0.282 -1.794 17.560 1.00 95.31 73 LEU A CA 1
ATOM 563 C C . LEU A 1 73 ? -1.330 -2.907 17.491 1.00 95.31 73 LEU A C 1
ATOM 565 O O . LEU A 1 73 ? -1.783 -3.251 16.401 1.00 95.31 73 LEU A O 1
ATOM 569 N N . GLN A 1 74 ? -1.723 -3.450 18.646 1.00 97.31 74 GLN A N 1
ATOM 570 C CA . GLN A 1 74 ? -2.678 -4.556 18.694 1.00 97.31 74 GLN A CA 1
ATOM 571 C C . GLN A 1 74 ? -4.059 -4.124 18.189 1.00 97.31 74 GLN A C 1
ATOM 573 O O . GLN A 1 74 ? -4.639 -4.803 17.349 1.00 97.31 74 GLN A O 1
ATOM 578 N N . VAL A 1 75 ? -4.539 -2.950 18.613 1.00 97.38 75 VAL A N 1
ATOM 579 C CA . VAL A 1 75 ? -5.828 -2.397 18.163 1.00 97.38 75 VAL A CA 1
ATOM 580 C C . VAL A 1 75 ? -5.844 -2.204 16.645 1.00 97.38 75 VAL A C 1
ATOM 582 O O . VAL A 1 75 ? -6.807 -2.576 15.977 1.00 97.38 75 VAL A O 1
ATOM 585 N N . LEU A 1 76 ? -4.763 -1.671 16.072 1.00 97.75 76 LEU A N 1
ATOM 586 C CA . LEU A 1 76 ? -4.647 -1.486 14.625 1.00 97.75 76 LEU A CA 1
ATOM 587 C C . LEU A 1 76 ? -4.564 -2.825 13.879 1.00 97.75 76 LEU A C 1
ATOM 589 O O . LEU A 1 76 ? -5.167 -2.972 12.815 1.00 97.75 76 LEU A O 1
ATOM 593 N N . ALA A 1 77 ? -3.861 -3.816 14.430 1.00 97.81 77 ALA A N 1
ATOM 594 C CA . ALA A 1 77 ? -3.828 -5.159 13.859 1.00 97.81 77 ALA A CA 1
ATOM 595 C C . ALA A 1 77 ? -5.232 -5.790 13.823 1.00 97.81 77 ALA A C 1
ATOM 597 O O . ALA A 1 77 ? -5.621 -6.341 12.790 1.00 97.81 77 ALA A O 1
ATOM 598 N N . ASP A 1 78 ? -6.009 -5.645 14.898 1.00 98.25 78 ASP A N 1
ATOM 599 C CA . ASP A 1 78 ? -7.372 -6.172 15.004 1.00 98.25 78 ASP A CA 1
ATOM 600 C C . ASP A 1 78 ? -8.328 -5.473 14.023 1.00 98.25 78 ASP A C 1
ATOM 602 O O . ASP A 1 78 ? -9.106 -6.140 13.336 1.00 98.25 78 ASP A O 1
ATOM 606 N N . ILE A 1 79 ? -8.215 -4.147 13.866 1.00 98.25 79 ILE A N 1
ATOM 607 C CA . ILE A 1 79 ? -8.947 -3.383 12.838 1.00 98.25 79 ILE A CA 1
ATOM 608 C C . ILE A 1 79 ? -8.639 -3.931 11.444 1.00 98.25 79 ILE A C 1
ATOM 610 O O . ILE A 1 79 ? -9.554 -4.209 10.666 1.00 98.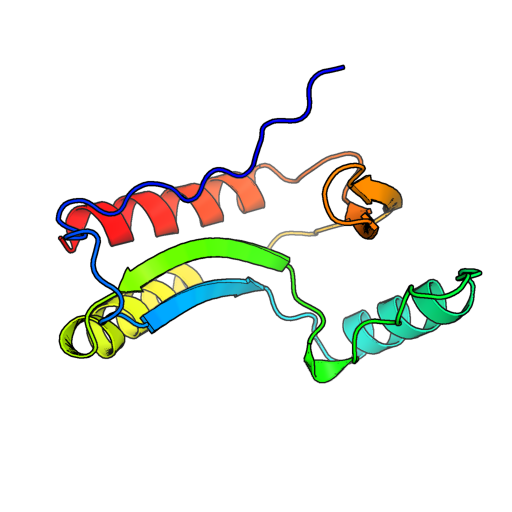25 79 ILE A O 1
ATOM 614 N N . GLY A 1 80 ? -7.355 -4.121 11.125 1.00 97.69 80 GLY A N 1
ATOM 615 C CA . GLY A 1 80 ? -6.935 -4.656 9.833 1.00 97.69 80 GLY A CA 1
ATOM 616 C C . GLY A 1 80 ? -7.533 -6.034 9.549 1.00 97.69 80 GLY A C 1
ATOM 617 O O . GLY A 1 80 ? -8.042 -6.265 8.452 1.00 97.69 80 GLY A O 1
ATOM 618 N N . GLN A 1 81 ? -7.520 -6.930 10.540 1.00 97.81 81 GLN A N 1
ATOM 619 C CA . GLN A 1 81 ? -8.112 -8.266 10.426 1.00 97.81 81 GLN A CA 1
ATOM 620 C C . GLN A 1 81 ? -9.629 -8.208 10.230 1.00 97.81 81 GLN A C 1
ATOM 622 O O . GLN A 1 81 ? -10.157 -8.879 9.342 1.00 97.81 81 GLN A O 1
ATOM 627 N N . HIS A 1 82 ? -10.326 -7.386 11.017 1.00 98.19 82 HIS A N 1
ATOM 628 C CA . HIS A 1 82 ? -11.777 -7.245 10.943 1.00 98.19 82 HIS A CA 1
ATOM 629 C C . HIS A 1 82 ? -12.232 -6.729 9.574 1.00 98.19 82 HIS A C 1
ATOM 631 O O . HIS A 1 82 ? -13.100 -7.329 8.938 1.00 98.19 82 HIS A O 1
ATOM 637 N N . ILE A 1 83 ? -11.604 -5.655 9.090 1.00 97.94 83 ILE A N 1
ATOM 638 C CA . ILE A 1 83 ? -11.926 -5.074 7.785 1.00 97.94 83 ILE A CA 1
ATOM 639 C C . ILE A 1 83 ? -11.585 -6.054 6.656 1.00 97.94 83 ILE A C 1
ATOM 641 O O . ILE A 1 83 ? -12.386 -6.229 5.740 1.00 97.94 83 ILE A O 1
ATOM 645 N N . ALA A 1 84 ? -10.441 -6.743 6.726 1.00 95.75 84 ALA A N 1
ATOM 646 C CA . ALA A 1 84 ? -10.062 -7.729 5.715 1.00 95.75 84 ALA A CA 1
ATOM 647 C C . ALA A 1 84 ? -11.039 -8.916 5.641 1.00 95.75 84 ALA A C 1
ATOM 649 O O . ALA A 1 84 ? -11.320 -9.394 4.545 1.00 95.75 84 ALA A O 1
ATOM 650 N N . ALA A 1 85 ? -11.583 -9.369 6.775 1.00 97.12 85 ALA A N 1
ATOM 651 C CA . ALA A 1 85 ? -12.541 -10.474 6.823 1.00 97.12 85 ALA A CA 1
ATOM 652 C C . ALA A 1 85 ? -13.899 -10.136 6.178 1.00 97.12 85 ALA A C 1
ATOM 654 O O . ALA A 1 85 ? -14.600 -11.033 5.715 1.00 97.12 85 ALA A O 1
ATOM 655 N N . GLN A 1 86 ? -14.272 -8.855 6.149 1.00 95.75 86 GLN A N 1
ATOM 656 C CA . GLN A 1 86 ? -15.543 -8.381 5.591 1.00 95.75 86 GLN A CA 1
ATOM 657 C C . GLN A 1 86 ? -15.412 -7.820 4.171 1.00 95.75 86 GLN A C 1
ATOM 659 O O . GLN A 1 86 ? -16.414 -7.658 3.473 1.00 95.75 86 GLN A O 1
ATOM 664 N N . ALA A 1 87 ? -14.192 -7.497 3.740 1.00 93.94 87 ALA A N 1
ATOM 665 C CA . ALA A 1 87 ? -13.950 -6.894 2.443 1.00 93.94 87 ALA A CA 1
ATOM 666 C C . ALA A 1 87 ? -14.310 -7.870 1.305 1.00 93.94 87 ALA A C 1
ATOM 668 O O . ALA A 1 87 ? -13.772 -8.980 1.251 1.00 93.94 87 ALA A O 1
ATOM 669 N N . PRO A 1 88 ? -15.175 -7.474 0.352 1.00 92.56 88 PRO A N 1
ATOM 670 C CA . PRO A 1 88 ? -15.434 -8.299 -0.817 1.00 92.56 88 PRO A CA 1
ATOM 671 C C . PRO A 1 88 ? -14.165 -8.419 -1.667 1.00 92.56 88 PRO A C 1
ATOM 673 O O . PRO A 1 88 ? -13.412 -7.458 -1.834 1.00 92.56 88 PRO A O 1
ATOM 676 N N . GLY A 1 89 ? -13.942 -9.599 -2.247 1.00 93.00 89 GLY A N 1
ATOM 677 C CA . GLY A 1 89 ? -12.877 -9.785 -3.228 1.00 93.00 89 GLY A CA 1
ATOM 678 C C . GLY A 1 89 ? -13.119 -8.935 -4.478 1.00 93.00 89 GLY A C 1
ATOM 679 O O . GLY A 1 89 ? -14.250 -8.803 -4.943 1.00 93.00 89 GLY A O 1
ATOM 680 N N . PHE A 1 90 ? -12.052 -8.384 -5.053 1.00 94.75 90 PHE A N 1
ATOM 681 C CA . PHE A 1 90 ? -12.110 -7.605 -6.290 1.00 94.75 90 PHE A CA 1
ATOM 682 C C . PHE A 1 90 ? -10.901 -7.886 -7.182 1.00 94.75 90 PHE A C 1
ATOM 684 O O . PHE A 1 90 ? -9.860 -8.373 -6.735 1.00 94.75 90 PHE A O 1
ATOM 691 N N . ARG A 1 91 ? -11.034 -7.569 -8.472 1.00 93.88 91 ARG A N 1
ATOM 692 C CA . ARG A 1 91 ? -9.932 -7.654 -9.432 1.00 93.88 91 ARG A CA 1
ATOM 693 C C . ARG A 1 91 ? -9.199 -6.319 -9.478 1.00 93.88 91 ARG A C 1
ATOM 695 O O . ARG A 1 91 ? -9.796 -5.298 -9.797 1.00 93.88 91 ARG A O 1
ATOM 702 N N . LEU A 1 92 ? -7.897 -6.352 -9.219 1.00 94.44 92 LEU A N 1
ATOM 703 C CA . LEU A 1 92 ? -6.998 -5.222 -9.425 1.00 94.44 92 LEU A CA 1
ATOM 704 C C . LEU A 1 92 ? -6.098 -5.510 -10.626 1.00 94.44 92 LEU A C 1
ATOM 706 O O . LEU A 1 92 ? -5.271 -6.419 -10.580 1.00 94.44 92 LEU A O 1
ATOM 710 N N . GLN A 1 93 ? -6.268 -4.745 -11.700 1.00 94.69 93 GLN A N 1
ATOM 711 C CA . GLN A 1 93 ? -5.434 -4.841 -12.892 1.00 94.69 93 GLN A CA 1
ATOM 712 C C . GLN A 1 93 ? -4.369 -3.748 -12.861 1.00 94.69 93 GLN A C 1
ATOM 714 O O . GLN A 1 93 ? -4.701 -2.573 -12.831 1.00 94.69 93 GLN A O 1
ATOM 719 N N . LEU A 1 94 ? -3.097 -4.140 -12.858 1.00 94.50 94 LEU A N 1
ATOM 720 C CA . LEU A 1 94 ? -1.953 -3.230 -12.888 1.00 94.50 94 LEU A CA 1
ATOM 721 C C . LEU A 1 94 ? -1.396 -3.188 -14.315 1.00 94.50 94 LEU A C 1
ATOM 723 O O . LEU A 1 94 ? -0.604 -4.046 -14.695 1.00 94.50 94 LEU A O 1
ATOM 727 N N . ASP A 1 95 ? -1.869 -2.240 -15.118 1.00 93.88 95 ASP A N 1
ATOM 728 C CA . ASP A 1 95 ? -1.637 -2.167 -16.570 1.00 93.88 95 ASP A CA 1
ATOM 729 C C . ASP A 1 95 ? -0.881 -0.909 -17.019 1.00 93.88 95 ASP A C 1
ATOM 731 O O . ASP A 1 95 ? -0.519 -0.787 -18.188 1.00 93.88 95 ASP A O 1
ATOM 735 N N . THR A 1 96 ? -0.619 0.016 -16.098 1.00 93.69 96 THR A N 1
ATOM 736 C CA . THR A 1 96 ? 0.028 1.290 -16.395 1.00 93.69 96 THR A CA 1
ATOM 737 C C . THR A 1 96 ? 1.340 1.394 -15.633 1.00 93.69 96 THR A C 1
ATOM 739 O O . THR A 1 96 ? 1.351 1.341 -14.407 1.00 93.69 96 THR A O 1
ATOM 742 N N . ALA A 1 97 ? 2.457 1.580 -16.336 1.00 92.88 97 ALA A N 1
ATOM 743 C CA . ALA A 1 97 ? 3.730 1.940 -15.714 1.00 92.88 97 ALA A CA 1
ATOM 744 C C . ALA A 1 97 ? 3.835 3.467 -15.594 1.00 92.88 97 ALA A C 1
ATOM 746 O O . ALA A 1 97 ? 3.599 4.189 -16.563 1.00 92.88 97 ALA A O 1
ATOM 747 N N . ALA A 1 98 ? 4.197 3.964 -14.413 1.00 90.06 98 ALA A N 1
ATOM 748 C CA . ALA A 1 98 ? 4.302 5.392 -14.140 1.00 90.06 98 ALA A CA 1
ATOM 749 C C . ALA A 1 98 ? 5.494 5.714 -13.229 1.00 90.06 98 ALA A C 1
ATOM 751 O O . ALA A 1 98 ? 5.997 4.865 -12.491 1.00 90.06 98 ALA A O 1
ATOM 752 N N . LEU A 1 99 ? 5.938 6.971 -13.266 1.00 90.06 99 LEU A N 1
ATOM 753 C CA . LEU A 1 99 ? 7.008 7.489 -12.417 1.00 90.06 99 LEU A CA 1
ATOM 754 C C . LEU A 1 99 ? 6.433 8.530 -11.461 1.00 90.06 99 LEU A C 1
ATOM 756 O O . LEU A 1 99 ? 5.782 9.478 -11.899 1.00 90.06 99 LEU A O 1
ATOM 760 N N . TRP A 1 100 ? 6.701 8.393 -10.165 1.00 87.19 100 TRP A N 1
ATOM 761 C CA . TRP A 1 100 ? 6.505 9.487 -9.221 1.00 87.19 100 TRP A CA 1
ATOM 762 C C . TRP A 1 100 ? 7.681 10.460 -9.340 1.00 87.19 100 TRP A C 1
ATOM 764 O O . TRP A 1 100 ? 8.805 10.099 -8.978 1.00 87.19 100 TRP A O 1
ATOM 774 N N . PRO A 1 101 ? 7.455 11.696 -9.833 1.00 77.75 101 PRO A N 1
ATOM 775 C CA . PRO A 1 101 ? 8.551 12.629 -10.097 1.00 77.75 101 PRO A CA 1
ATOM 776 C C . PRO A 1 101 ? 9.285 13.008 -8.811 1.00 77.75 101 PRO A C 1
ATOM 778 O O . PRO A 1 101 ? 10.506 13.131 -8.779 1.00 77.75 101 PRO A O 1
ATOM 781 N N . ARG A 1 102 ? 8.524 13.150 -7.721 1.00 75.75 102 ARG A N 1
ATOM 782 C CA . ARG A 1 102 ? 9.058 13.345 -6.377 1.00 75.75 102 ARG A CA 1
ATOM 783 C C . ARG A 1 102 ? 9.363 11.973 -5.776 1.00 75.75 102 ARG A C 1
ATOM 785 O O . ARG A 1 102 ? 8.447 11.200 -5.526 1.00 75.75 102 ARG A O 1
ATOM 792 N N . GLY A 1 103 ? 10.646 11.679 -5.576 1.00 72.19 103 GLY A N 1
ATOM 793 C CA . GLY A 1 103 ? 11.128 10.419 -4.995 1.00 72.19 103 GLY A CA 1
ATOM 794 C C . GLY A 1 103 ? 11.706 9.421 -6.002 1.00 72.19 103 GLY A C 1
ATOM 795 O O . GLY A 1 103 ? 12.384 8.491 -5.582 1.00 72.19 103 GLY A O 1
ATOM 796 N N . GLY A 1 104 ? 11.497 9.620 -7.311 1.00 85.00 104 GLY A N 1
ATOM 797 C CA . GLY A 1 104 ? 12.124 8.798 -8.355 1.00 85.00 104 GLY A CA 1
ATOM 798 C C . GLY A 1 104 ? 11.657 7.339 -8.365 1.00 85.00 104 GLY A C 1
ATOM 799 O O . GLY A 1 104 ? 12.424 6.450 -8.728 1.00 85.00 104 GLY A O 1
ATOM 800 N N . ILE A 1 105 ? 10.417 7.084 -7.939 1.00 90.38 105 ILE A N 1
ATOM 801 C CA . ILE A 1 105 ? 9.863 5.732 -7.813 1.00 90.38 105 ILE A CA 1
ATOM 802 C C . ILE A 1 105 ? 9.085 5.384 -9.079 1.00 90.38 105 ILE A C 1
ATOM 804 O O . ILE A 1 105 ? 8.079 6.022 -9.397 1.00 90.38 105 ILE A O 1
ATOM 808 N N . ALA A 1 106 ? 9.535 4.351 -9.787 1.00 92.06 106 ALA A N 1
ATOM 809 C CA . ALA A 1 106 ? 8.769 3.732 -10.859 1.00 92.06 106 ALA A CA 1
ATOM 810 C C . ALA A 1 106 ? 7.814 2.688 -10.259 1.00 92.06 106 ALA A C 1
ATOM 812 O O . ALA A 1 106 ? 8.219 1.891 -9.414 1.00 92.06 106 ALA A O 1
ATOM 813 N N . HIS A 1 107 ? 6.549 2.701 -10.670 1.00 93.06 107 HIS A N 1
ATOM 814 C CA . HIS A 1 107 ? 5.509 1.829 -10.125 1.00 93.06 107 HIS A CA 1
ATOM 815 C C . HIS A 1 107 ? 4.522 1.393 -11.207 1.00 93.06 107 HIS A C 1
ATOM 817 O O . HIS A 1 107 ? 4.423 2.008 -12.270 1.00 93.06 107 HIS A O 1
ATOM 823 N N . LEU A 1 108 ? 3.796 0.317 -10.913 1.00 94.56 108 LEU A N 1
ATOM 824 C CA . LEU A 1 108 ? 2.636 -0.104 -11.684 1.00 94.56 108 LEU A CA 1
ATOM 825 C C . LEU A 1 108 ? 1.361 0.415 -11.017 1.00 94.56 108 LEU A C 1
ATOM 827 O O . LEU A 1 108 ? 1.218 0.348 -9.796 1.00 94.56 108 LEU A O 1
ATOM 831 N N . ALA A 1 109 ? 0.438 0.904 -11.831 1.00 92.81 109 ALA A N 1
ATOM 832 C CA . ALA A 1 109 ? -0.834 1.467 -11.423 1.00 92.81 109 ALA A CA 1
ATOM 833 C C . ALA A 1 109 ? -1.978 0.873 -12.262 1.00 92.81 109 ALA A C 1
ATOM 835 O O . ALA A 1 109 ? -1.758 0.468 -13.408 1.00 92.81 109 A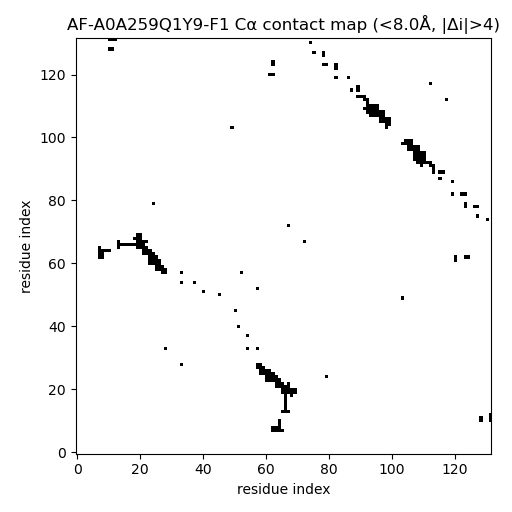LA A O 1
ATOM 836 N N . PRO A 1 110 ? -3.199 0.818 -11.710 1.00 93.88 110 PRO A N 1
ATOM 837 C CA . PRO A 1 110 ? 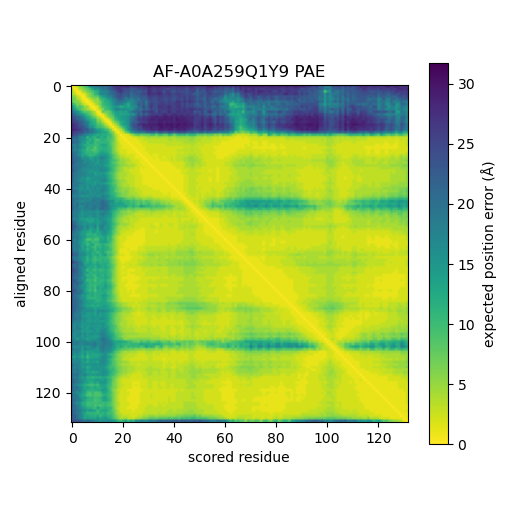-4.390 0.546 -12.498 1.00 93.88 110 PRO A CA 1
ATOM 838 C C . PRO A 1 110 ? -4.782 1.774 -13.326 1.00 93.88 110 PRO A C 1
ATOM 840 O O . PRO A 1 110 ? -4.936 2.866 -12.778 1.00 93.88 110 PRO A O 1
ATOM 843 N N . SER A 1 111 ? -5.017 1.594 -14.624 1.00 94.81 111 SER A N 1
ATOM 844 C CA . SER A 1 111 ? -5.640 2.610 -15.483 1.00 94.81 111 SER A CA 1
ATOM 845 C C . SER A 1 111 ? -7.076 2.918 -15.043 1.00 94.81 111 SER A C 1
ATOM 847 O O . SER A 1 111 ? -7.547 4.049 -15.164 1.00 94.81 111 SER A O 1
ATOM 849 N N . GLN A 1 112 ? -7.758 1.914 -14.484 1.00 94.94 112 GLN A N 1
ATOM 850 C CA . GLN A 1 112 ? -9.109 1.997 -13.938 1.00 94.94 112 GLN A CA 1
ATOM 851 C C . GLN A 1 112 ? -9.128 1.377 -12.533 1.00 94.94 112 GLN A C 1
ATOM 853 O O . GLN A 1 112 ? -9.291 0.162 -12.390 1.00 94.94 112 GLN A O 1
ATOM 858 N N . PRO A 1 113 ? -8.915 2.179 -11.474 1.00 94.00 113 PRO A N 1
ATOM 859 C CA . PRO A 1 113 ? -8.961 1.679 -10.107 1.00 94.00 113 PRO A CA 1
ATOM 860 C C . PRO A 1 113 ? -10.366 1.146 -9.769 1.00 94.00 113 PRO A C 1
ATOM 862 O O . PRO A 1 113 ? -11.345 1.872 -9.962 1.00 94.00 113 PRO A O 1
ATOM 865 N N . PRO A 1 114 ? -10.501 -0.086 -9.241 1.00 96.06 114 PRO A N 1
ATOM 866 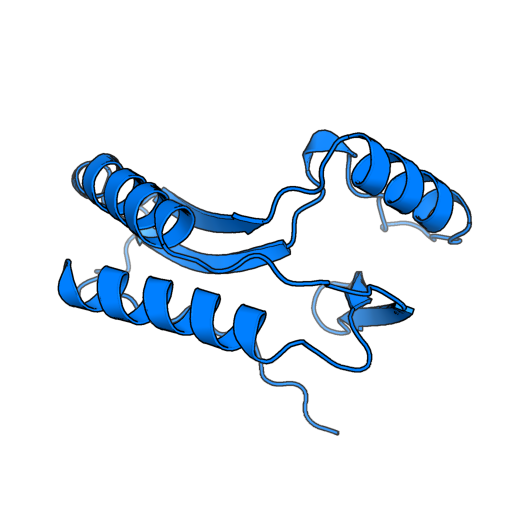C CA . PRO A 1 114 ? -11.799 -0.605 -8.826 1.00 96.06 114 PRO A CA 1
ATOM 867 C C . PRO A 1 114 ? -12.323 0.194 -7.627 1.00 96.06 114 PRO A C 1
ATOM 869 O O . PRO A 1 114 ? -11.568 0.519 -6.706 1.00 96.06 114 PRO A O 1
ATOM 872 N N . ARG A 1 115 ? -13.628 0.489 -7.606 1.00 96.25 115 ARG A N 1
ATOM 873 C CA . ARG A 1 115 ? -14.269 1.226 -6.499 1.00 96.25 115 ARG A CA 1
ATOM 874 C C . ARG A 1 115 ? -14.078 0.517 -5.156 1.00 96.25 115 ARG A C 1
ATOM 876 O O . ARG A 1 115 ? -13.926 1.174 -4.135 1.00 96.25 115 ARG A O 1
ATOM 883 N N . GLU A 1 116 ? -14.013 -0.812 -5.173 1.00 96.88 116 GLU A N 1
ATOM 884 C CA . GLU A 1 116 ? -13.833 -1.665 -4.002 1.00 96.88 116 GLU A CA 1
ATOM 885 C C . GLU A 1 116 ? -12.490 -1.399 -3.306 1.00 96.88 116 GLU A C 1
ATOM 887 O O . GLU A 1 116 ? -12.424 -1.424 -2.079 1.00 96.88 116 GLU A O 1
ATOM 892 N N . LEU A 1 117 ? -11.435 -1.052 -4.057 1.00 96.69 117 LEU A N 1
ATOM 893 C CA . LEU A 1 117 ? -10.147 -0.654 -3.479 1.00 96.69 117 LEU A CA 1
ATOM 894 C C . LEU A 1 117 ? -10.268 0.664 -2.701 1.00 96.69 117 LEU A C 1
ATOM 896 O O . LEU A 1 117 ? -9.706 0.797 -1.613 1.00 96.69 117 LEU A O 1
ATOM 900 N N . ALA A 1 118 ? -11.015 1.630 -3.243 1.00 95.19 118 ALA A N 1
ATOM 901 C CA . ALA A 1 118 ? -11.272 2.898 -2.567 1.00 95.19 118 ALA A CA 1
ATOM 902 C C . ALA A 1 118 ? -12.151 2.700 -1.323 1.00 95.19 118 ALA A C 1
ATOM 904 O O . ALA A 1 118 ? -11.840 3.253 -0.271 1.00 95.19 118 ALA A O 1
ATOM 905 N N . SER A 1 119 ? -13.191 1.864 -1.412 1.00 96.81 119 SER A N 1
ATOM 906 C CA . SER A 1 119 ? -14.038 1.498 -0.271 1.00 96.81 119 SER A CA 1
ATOM 907 C C . SER A 1 119 ? -13.249 0.793 0.834 1.00 96.81 119 SER A C 1
ATOM 909 O O . SER A 1 119 ? -13.416 1.135 2.000 1.00 96.81 119 SER A O 1
ATOM 911 N N . LEU A 1 120 ? -12.344 -0.129 0.484 1.00 98.00 120 LEU A N 1
ATOM 912 C CA . LEU A 1 120 ? -11.464 -0.799 1.444 1.00 98.00 120 LEU A CA 1
ATOM 913 C C . LEU A 1 120 ? -10.561 0.203 2.175 1.00 98.00 120 LEU A C 1
ATOM 915 O O . LEU A 1 120 ? -10.460 0.171 3.401 1.00 98.00 120 LEU A O 1
ATOM 919 N N . ARG A 1 121 ? -9.926 1.118 1.430 1.00 97.44 121 ARG A N 1
ATOM 920 C CA . ARG A 1 121 ? -9.114 2.188 2.026 1.00 97.44 121 ARG A CA 1
ATOM 921 C C . ARG A 1 121 ? -9.948 3.068 2.959 1.00 97.44 121 ARG A C 1
ATOM 923 O O . ARG A 1 121 ? -9.479 3.399 4.043 1.00 97.44 121 ARG A O 1
ATOM 930 N N . GLN A 1 122 ? -11.154 3.448 2.541 1.00 97.50 122 GLN A N 1
ATOM 931 C CA . GLN A 1 122 ? -12.028 4.314 3.327 1.00 97.50 122 GLN A CA 1
ATOM 932 C C . GLN A 1 122 ? -12.469 3.635 4.630 1.00 97.50 122 GLN A C 1
ATOM 934 O O . GLN A 1 122 ? -12.378 4.245 5.688 1.00 97.50 122 GLN A O 1
ATOM 939 N N . ALA A 1 123 ? -12.841 2.354 4.576 1.00 97.81 123 ALA A N 1
ATOM 940 C CA . ALA A 1 123 ? -13.217 1.587 5.761 1.00 97.81 123 ALA A CA 1
ATOM 941 C C . ALA A 1 123 ? -12.067 1.475 6.777 1.00 97.81 123 ALA A C 1
ATOM 943 O O . ALA A 1 123 ? -12.286 1.658 7.973 1.00 97.81 123 ALA A O 1
ATOM 944 N N . LEU A 1 124 ? -10.833 1.238 6.305 1.00 98.06 124 LEU A N 1
ATOM 945 C CA . LEU A 1 124 ? -9.645 1.271 7.165 1.00 98.06 124 LEU A CA 1
ATOM 946 C C . LEU A 1 124 ? -9.463 2.648 7.802 1.00 98.06 124 LEU A C 1
ATOM 948 O O . LEU A 1 124 ? -9.280 2.731 9.009 1.00 98.06 124 LEU A O 1
ATOM 952 N N . LEU A 1 125 ? -9.527 3.716 7.004 1.00 97.19 125 LEU A N 1
ATOM 953 C CA . LEU A 1 125 ? -9.342 5.087 7.475 1.00 97.19 125 LEU A CA 1
ATOM 954 C C . LEU A 1 125 ? -10.365 5.475 8.551 1.00 97.19 125 LEU A C 1
ATOM 956 O O . LEU A 1 125 ? -9.992 6.067 9.562 1.00 97.19 125 LEU A O 1
ATOM 960 N N . ASP A 1 126 ? -11.636 5.132 8.349 1.00 97.19 126 ASP A N 1
ATOM 961 C CA . ASP A 1 126 ? -12.708 5.462 9.287 1.00 97.19 126 ASP A CA 1
ATOM 962 C C . ASP A 1 126 ? -12.580 4.675 10.596 1.00 97.19 126 ASP A C 1
ATOM 964 O O . ASP A 1 126 ? -12.681 5.267 11.669 1.00 97.19 126 ASP A O 1
ATOM 968 N N . ALA A 1 127 ? -12.278 3.373 10.531 1.00 97.06 127 ALA A N 1
ATOM 969 C CA . ALA A 1 127 ? -12.064 2.548 11.722 1.00 97.06 127 ALA A CA 1
ATOM 970 C C . ALA A 1 127 ? -10.840 3.005 12.533 1.00 97.06 127 ALA A C 1
ATOM 972 O O . ALA A 1 127 ? -10.896 3.107 13.756 1.00 97.06 127 ALA A O 1
ATOM 973 N N . VAL A 1 128 ? -9.750 3.337 11.839 1.00 95.69 128 VAL A N 1
ATOM 974 C CA . VAL A 1 128 ? -8.527 3.916 12.410 1.00 95.69 128 VAL A CA 1
ATOM 975 C C . VAL A 1 128 ? -8.861 5.222 13.140 1.00 95.69 128 VAL A C 1
ATOM 977 O O . VAL A 1 128 ? -8.586 5.333 14.328 1.00 95.69 128 VAL A O 1
ATOM 980 N N . ARG A 1 129 ? -9.560 6.167 12.499 1.00 93.31 129 ARG A N 1
ATOM 981 C CA . ARG A 1 129 ? -9.967 7.440 13.131 1.00 93.31 129 ARG A CA 1
ATOM 982 C C . ARG A 1 129 ? -10.894 7.275 14.336 1.00 93.31 129 ARG A C 1
ATOM 984 O O . ARG A 1 129 ? -10.870 8.107 15.233 1.00 93.31 129 ARG A O 1
ATOM 991 N N . GLN A 1 130 ? -11.739 6.247 14.350 1.00 92.50 130 GLN A N 1
ATOM 992 C CA . GLN A 1 130 ? -12.616 5.960 15.491 1.00 92.50 130 GLN A CA 1
ATOM 993 C C . GLN A 1 130 ? -11.854 5.379 16.689 1.00 92.50 130 GLN A C 1
ATOM 995 O O . GLN A 1 130 ? -12.331 5.484 17.817 1.00 92.50 130 GLN A O 1
ATOM 1000 N N . ALA A 1 131 ? -10.690 4.771 16.451 1.00 87.88 131 ALA A N 1
ATOM 1001 C CA . ALA A 1 131 ? -9.877 4.140 17.482 1.00 87.88 131 ALA A CA 1
ATOM 1002 C C . ALA A 1 131 ? -8.947 5.110 18.236 1.00 87.88 131 ALA A C 1
ATOM 1004 O O . ALA A 1 131 ? -8.411 4.709 19.272 1.00 87.88 131 ALA A O 1
ATOM 1005 N N . GLY A 1 132 ? -8.795 6.362 17.779 1.00 67.19 132 GLY A N 1
ATOM 1006 C CA . GLY A 1 132 ? -8.235 7.453 18.587 1.00 67.19 132 GLY A CA 1
ATOM 1007 C C . GLY A 1 132 ? -7.294 8.377 17.853 1.00 67.19 132 GLY A C 1
ATOM 1008 O O . GLY A 1 132 ? -6.111 8.355 18.239 1.00 67.19 132 GLY A O 1
#

Nearest PDB structures (foldseek):
  5ldi-assembly4_D  TM=8.664E-01  e=1.132E-04  Escherichia coli BL21(DE3)
  5ldo-assembly2_B  TM=8.563E-01  e=4.158E-04  Escherichia coli BL21(DE3)
  1iuh-assembly1_A  TM=8.249E-01  e=2.635E-02  Thermus thermophilus
  1gmz-assembly1_A-2  TM=3.767E-01  e=3.513E+00  Bothrops pirajai

Sequence (132 aa):
MSVPSVQPDPWPAARSGRDGMRLFFALWPQPSARAALMQHAGQWRFSAPARPTPSDKLHLTLLFMDGVPESSLQVLADIGQHIAAQAPGFRLQLDTAALWPRGGIAHLAPSQPPRELASLRQALLDAVRQAG

pLDDT: mean 86.17, std 17.69, range [29.0, 98.25]

Mean predicted aligned error: 7.31 Å

Radius of gyration: 16.42 Å; Cα contacts (8 Å, |Δi|>4): 130; chains: 1; bounding box: 37×33×41 Å

Foldseek 3Di:
DDDDPPDAPAAPPQPPDPAADKDFDWAQDDPVRLVVVVVVVVVDDDDPPDDDDDSRRDIGTLHIDPSHHPVCVVVLVVLNVVLVVPQDDDDADFDDWDADPVPGDIDTHGPDGDVSSVVSSVSSVVSSNVSD

Solvent-accessible surface area (backbone atoms only — not comparable to full-atom values): 8472 Å² total; per-residue (Å²): 133,88,75,81,76,89,64,69,65,81,62,59,85,56,70,95,54,99,81,35,45,79,48,70,46,66,50,70,59,53,74,68,56,43,50,54,51,50,59,55,56,69,73,58,86,78,59,87,90,64,74,84,81,56,77,96,69,57,60,47,78,62,46,54,43,67,43,40,52,76,86,48,50,63,62,53,50,49,50,52,52,54,52,59,76,70,52,78,88,79,80,83,61,70,79,33,80,48,71,40,84,80,83,72,44,75,45,74,36,45,87,70,72,49,67,65,61,55,51,52,35,48,54,52,52,52,55,54,62,73,74,79

Secondary structure (DSSP, 8-state):
-PPPP-PPP--TT--SSS-SEEEEEEEPPPHHHHHHHHHHHTTS---TT--PPPGGG--EEEEEEEEE-GGGHHHHHHHHHHHHHHPPP------EEEEETTTTEEEEE-SS--HHHHHHHHHHHHHHHHH-